Protein AF-A0A1I7B5I7-F1 (afdb_monomer_lite)

InterPro domains:
  IPR045745 Helix-turn-helix domain, Actinobacteria-type [PF19575] (6-51)

Organism: NCBI:txid1296565

Structure (mmCIF, N/CA/C/O backbone):
data_AF-A0A1I7B5I7-F1
#
_entry.id   AF-A0A1I7B5I7-F1
#
loop_
_atom_site.group_PDB
_atom_site.id
_atom_site.type_symbol
_atom_site.label_atom_id
_atom_site.label_alt_id
_atom_site.label_comp_id
_atom_site.label_asym_id
_atom_site.label_entity_id
_atom_site.label_seq_id
_atom_site.pdbx_PDB_ins_code
_atom_site.Cartn_x
_atom_site.Cartn_y
_atom_site.Cartn_z
_atom_site.occupancy
_atom_site.B_iso_or_equiv
_atom_site.auth_seq_id
_atom_site.auth_comp_id
_atom_site.auth_asym_id
_atom_site.auth_atom_id
_atom_site.pdbx_PDB_model_num
ATOM 1 N N . MET A 1 1 ? 10.375 8.636 12.279 1.00 62.47 1 MET A N 1
ATOM 2 C CA . MET A 1 1 ? 10.577 8.509 10.813 1.00 62.47 1 MET A CA 1
ATOM 3 C C . MET A 1 1 ? 9.763 7.387 10.172 1.00 62.47 1 MET A C 1
ATOM 5 O O . MET A 1 1 ? 9.143 7.654 9.156 1.00 62.47 1 MET A O 1
ATOM 9 N N . GLN A 1 2 ? 9.717 6.167 10.731 1.00 69.69 2 GLN A N 1
ATOM 10 C CA . GLN A 1 2 ? 9.053 5.021 10.072 1.00 69.69 2 GLN A CA 1
ATOM 11 C C . GLN A 1 2 ? 7.555 5.237 9.772 1.00 69.69 2 GLN A C 1
ATOM 13 O O . GLN A 1 2 ? 7.130 4.942 8.663 1.00 69.69 2 GLN A O 1
ATOM 18 N N . ALA A 1 3 ? 6.794 5.858 10.680 1.00 77.38 3 ALA A N 1
ATOM 19 C CA . ALA A 1 3 ? 5.348 6.062 10.511 1.00 77.38 3 ALA A CA 1
ATOM 20 C C . ALA A 1 3 ? 4.946 6.905 9.279 1.00 77.38 3 ALA A C 1
ATOM 22 O O . ALA A 1 3 ? 3.886 6.683 8.701 1.00 77.38 3 ALA A O 1
ATOM 23 N N . GLN A 1 4 ? 5.785 7.860 8.848 1.00 82.75 4 GLN A N 1
ATOM 24 C CA . GLN A 1 4 ? 5.500 8.654 7.642 1.00 82.75 4 GLN A CA 1
ATOM 25 C C . GLN A 1 4 ? 5.670 7.817 6.370 1.00 82.75 4 GLN A C 1
ATOM 27 O O . GLN A 1 4 ? 4.842 7.890 5.468 1.00 82.75 4 GLN A O 1
ATOM 32 N N . VAL A 1 5 ? 6.709 6.977 6.331 1.00 81.81 5 VAL A N 1
ATOM 33 C CA . VAL A 1 5 ? 6.968 6.063 5.210 1.00 81.81 5 VAL A CA 1
ATOM 34 C C . VAL A 1 5 ? 5.867 5.012 5.116 1.00 81.81 5 VAL A C 1
ATOM 36 O O . VAL A 1 5 ? 5.383 4.729 4.027 1.00 81.81 5 VAL A O 1
ATOM 39 N N . GLU A 1 6 ? 5.438 4.464 6.254 1.00 83.62 6 GLU A N 1
ATOM 40 C CA . GLU A 1 6 ? 4.353 3.484 6.312 1.00 83.62 6 GLU A CA 1
ATOM 41 C C . GLU A 1 6 ? 3.060 4.038 5.701 1.00 83.62 6 GLU A C 1
ATOM 43 O O . GLU A 1 6 ? 2.473 3.418 4.813 1.00 83.62 6 GLU A O 1
ATOM 48 N N . ARG A 1 7 ? 2.664 5.249 6.109 1.00 83.81 7 ARG A N 1
ATOM 49 C CA . ARG A 1 7 ? 1.469 5.915 5.584 1.00 83.81 7 ARG A CA 1
ATOM 50 C C . ARG A 1 7 ? 1.586 6.224 4.090 1.00 83.81 7 ARG A C 1
ATOM 52 O O . ARG A 1 7 ? 0.659 5.926 3.345 1.00 83.81 7 ARG A O 1
ATOM 59 N N . PHE A 1 8 ? 2.740 6.726 3.653 1.00 85.94 8 PHE A N 1
ATOM 60 C CA . PHE A 1 8 ? 3.021 6.998 2.242 1.00 85.94 8 PHE A CA 1
ATOM 61 C C . PHE A 1 8 ? 2.902 5.731 1.380 1.00 85.94 8 PHE A C 1
ATOM 63 O O . PHE A 1 8 ? 2.265 5.741 0.328 1.00 85.94 8 PHE A O 1
ATOM 70 N N . VAL A 1 9 ? 3.459 4.609 1.850 1.00 84.50 9 VAL A N 1
ATOM 71 C CA . VAL A 1 9 ? 3.366 3.305 1.178 1.00 84.50 9 VAL A CA 1
ATOM 72 C C . VAL A 1 9 ? 1.913 2.854 1.046 1.00 84.50 9 VAL A C 1
ATOM 74 O O . VAL A 1 9 ? 1.514 2.417 -0.030 1.00 84.50 9 VAL A O 1
ATOM 77 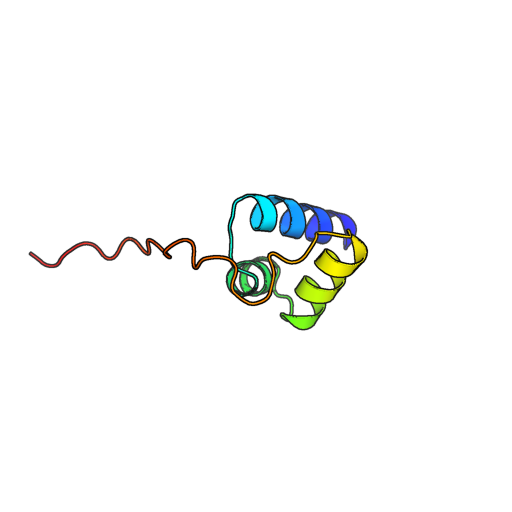N N . VAL A 1 10 ? 1.119 2.963 2.113 1.00 83.31 10 VAL A N 1
ATOM 78 C CA . VAL A 1 10 ? -0.293 2.546 2.113 1.00 83.31 10 VAL A CA 1
ATOM 79 C C . VAL A 1 10 ? -1.132 3.422 1.182 1.00 83.31 10 VAL A C 1
ATOM 81 O O . VAL A 1 10 ? -1.897 2.886 0.381 1.00 83.31 10 VAL A O 1
ATOM 84 N N . GLU A 1 11 ? -0.965 4.745 1.239 1.00 85.81 11 GLU A N 1
ATOM 85 C CA . GLU A 1 11 ? -1.702 5.696 0.398 1.00 85.81 11 GLU A CA 1
ATOM 86 C C . GLU A 1 11 ? -1.381 5.493 -1.090 1.00 85.81 11 GLU A C 1
ATOM 88 O O . GLU A 1 11 ? -2.291 5.355 -1.909 1.00 85.81 11 GLU A O 1
ATOM 93 N N . HIS A 1 12 ? -0.102 5.367 -1.453 1.00 84.94 12 HIS A N 1
ATOM 94 C CA . HIS A 1 12 ? 0.277 5.136 -2.847 1.00 84.94 12 HIS A CA 1
ATOM 95 C C . HIS A 1 12 ? -0.063 3.723 -3.340 1.00 84.94 12 HIS A C 1
ATOM 97 O O . HIS A 1 12 ? -0.436 3.564 -4.504 1.00 84.94 12 HIS A O 1
ATOM 103 N N . TYR A 1 13 ? 0.011 2.699 -2.483 1.00 83.56 13 TYR A N 1
ATOM 104 C CA . TYR A 1 13 ? -0.461 1.356 -2.832 1.00 83.56 13 TYR A CA 1
ATOM 105 C C . TYR A 1 13 ? -1.973 1.348 -3.097 1.00 83.56 13 TYR A C 1
ATOM 107 O O . TYR A 1 13 ? -2.422 0.762 -4.082 1.00 83.56 13 TYR A O 1
ATOM 115 N N . ALA A 1 14 ? -2.759 2.040 -2.263 1.00 78.62 14 ALA A N 1
ATOM 116 C CA . ALA A 1 14 ? -4.198 2.205 -2.468 1.00 78.62 14 ALA A CA 1
ATOM 117 C C . ALA A 1 14 ? -4.516 2.988 -3.754 1.00 78.62 14 ALA A C 1
ATOM 119 O O . ALA A 1 14 ? -5.485 2.661 -4.438 1.00 78.62 14 ALA A O 1
ATOM 120 N N . ALA A 1 15 ? -3.661 3.944 -4.133 1.00 82.44 15 ALA A N 1
ATOM 121 C CA . ALA A 1 15 ? -3.735 4.657 -5.410 1.00 82.44 15 ALA A CA 1
ATOM 122 C C . ALA A 1 15 ? -3.389 3.784 -6.637 1.00 82.44 15 ALA A C 1
ATOM 124 O O . ALA A 1 15 ? -3.508 4.245 -7.769 1.00 82.44 15 ALA A O 1
ATOM 125 N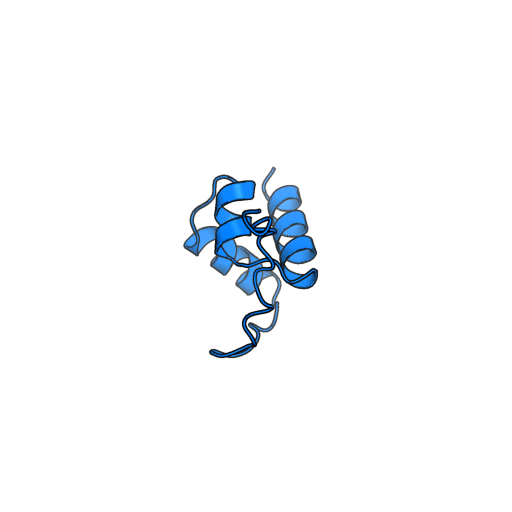 N . GLY A 1 16 ? -2.976 2.526 -6.440 1.00 78.69 16 GLY A N 1
ATOM 126 C CA . GLY A 1 16 ? -2.702 1.574 -7.519 1.00 78.69 16 GLY A CA 1
ATOM 127 C C . GLY A 1 16 ? -1.234 1.459 -7.926 1.00 78.69 16 GLY A C 1
ATOM 128 O O . GLY A 1 16 ? -0.941 0.749 -8.888 1.00 78.69 16 GLY A O 1
ATOM 129 N N . ARG A 1 17 ? -0.307 2.099 -7.200 1.00 79.94 17 ARG A N 1
ATOM 130 C CA . ARG A 1 17 ? 1.136 1.955 -7.450 1.00 79.94 17 ARG A CA 1
ATOM 131 C C . ARG A 1 17 ? 1.628 0.551 -7.143 1.00 79.94 17 ARG A C 1
ATOM 133 O O . ARG A 1 17 ? 1.153 -0.136 -6.235 1.00 79.94 17 ARG A O 1
ATOM 140 N N . SER A 1 18 ? 2.646 0.142 -7.889 1.00 79.06 18 SER A N 1
ATOM 141 C CA . SER A 1 18 ? 3.283 -1.156 -7.702 1.00 79.06 18 SER A CA 1
ATOM 142 C C . SER A 1 18 ? 4.216 -1.167 -6.484 1.00 79.06 18 SER A C 1
ATOM 144 O O . SER A 1 18 ? 4.821 -0.160 -6.123 1.00 79.06 18 SER A O 1
ATOM 146 N N . LEU A 1 19 ? 4.406 -2.343 -5.875 1.00 78.38 19 LEU A N 1
ATOM 147 C CA . LEU A 1 19 ? 5.358 -2.536 -4.766 1.00 78.38 19 LEU A CA 1
ATOM 148 C C . LEU A 1 19 ? 6.789 -2.100 -5.122 1.00 78.38 19 LEU A C 1
ATOM 150 O O . LEU A 1 19 ? 7.534 -1.692 -4.235 1.00 78.38 19 LEU A O 1
ATOM 154 N N . ARG A 1 20 ? 7.158 -2.204 -6.406 1.00 78.56 20 ARG A N 1
ATOM 155 C CA . ARG A 1 20 ? 8.473 -1.817 -6.923 1.00 78.56 20 ARG A CA 1
ATOM 156 C C . ARG A 1 20 ? 8.671 -0.312 -6.893 1.00 78.56 20 ARG A C 1
ATOM 158 O O . ARG A 1 20 ? 9.661 0.144 -6.342 1.00 78.56 20 ARG A O 1
ATOM 165 N N . GLU A 1 21 ? 7.711 0.442 -7.417 1.00 82.75 21 GLU A N 1
ATOM 166 C CA . GLU A 1 21 ? 7.775 1.903 -7.358 1.00 82.75 21 GLU A CA 1
ATOM 167 C C . GLU A 1 21 ? 7.810 2.404 -5.914 1.00 82.75 21 GLU A C 1
ATOM 169 O O . GLU A 1 21 ? 8.547 3.329 -5.601 1.00 82.75 21 GLU A O 1
ATOM 174 N N . LEU A 1 22 ? 7.051 1.775 -5.011 1.00 84.50 22 LEU A N 1
ATOM 175 C CA . LEU A 1 22 ? 7.065 2.132 -3.589 1.00 84.50 22 LEU A CA 1
ATOM 176 C C . LEU A 1 22 ? 8.426 1.866 -2.937 1.00 84.50 22 LEU A C 1
ATOM 178 O O . LEU A 1 22 ? 8.869 2.655 -2.107 1.00 84.50 22 LEU A O 1
ATOM 182 N N . ALA A 1 23 ? 9.087 0.768 -3.305 1.00 85.12 23 ALA A N 1
ATOM 183 C CA . ALA A 1 23 ? 10.433 0.437 -2.846 1.00 85.12 23 ALA A CA 1
ATOM 184 C C . ALA A 1 23 ? 11.456 1.482 -3.319 1.00 85.12 23 ALA A C 1
ATOM 186 O O . ALA A 1 23 ? 12.226 1.990 -2.508 1.00 85.12 23 ALA A O 1
ATOM 187 N N . GLU A 1 24 ? 11.399 1.863 -4.596 1.00 86.81 24 GLU A N 1
ATOM 188 C CA . GLU A 1 24 ? 12.278 2.880 -5.185 1.00 86.81 24 GLU A CA 1
ATOM 189 C C . GLU A 1 24 ? 12.023 4.276 -4.582 1.00 86.81 24 GLU A C 1
ATOM 191 O O . GLU A 1 24 ? 12.961 4.951 -4.175 1.00 86.81 24 GLU A O 1
ATOM 196 N N . LEU A 1 25 ? 10.761 4.687 -4.411 1.00 84.81 25 LEU A N 1
ATOM 197 C CA . LEU A 1 25 ? 10.400 5.990 -3.827 1.00 84.81 25 LEU A CA 1
ATOM 198 C C . LEU A 1 25 ? 10.789 6.144 -2.361 1.00 84.81 25 LEU A C 1
ATOM 200 O O . LEU A 1 25 ? 11.022 7.255 -1.891 1.00 84.81 25 LEU A O 1
ATOM 204 N N . THR A 1 26 ? 10.783 5.042 -1.616 1.00 83.00 26 THR A N 1
ATOM 205 C CA . THR A 1 26 ? 11.098 5.059 -0.185 1.00 83.00 26 THR A CA 1
ATOM 206 C C . THR A 1 26 ? 12.554 4.697 0.101 1.00 83.00 26 THR A C 1
ATOM 208 O O . THR A 1 26 ? 12.945 4.699 1.270 1.00 83.00 26 THR A O 1
ATOM 211 N N . ASP A 1 27 ? 13.341 4.399 -0.940 1.00 84.25 27 ASP A N 1
ATOM 212 C CA . ASP A 1 27 ? 14.698 3.846 -0.855 1.00 84.25 27 ASP A CA 1
ATOM 213 C C . ASP A 1 27 ? 14.749 2.613 0.072 1.00 84.25 27 ASP A C 1
ATOM 215 O O . ASP A 1 27 ? 15.612 2.437 0.933 1.00 84.25 27 ASP A O 1
ATOM 219 N N . ARG A 1 28 ? 13.723 1.757 -0.028 1.00 81.75 28 ARG A N 1
ATOM 220 C CA . ARG A 1 28 ? 13.566 0.557 0.802 1.00 81.75 28 ARG A CA 1
ATOM 221 C C . ARG A 1 28 ? 13.510 -0.689 -0.046 1.00 81.75 28 ARG A C 1
ATOM 223 O O . ARG A 1 28 ? 13.012 -0.712 -1.161 1.00 81.75 28 ARG A O 1
ATOM 230 N N . SER A 1 29 ? 13.926 -1.798 0.547 1.00 84.69 29 SER A N 1
ATOM 231 C CA . SER A 1 29 ? 13.765 -3.104 -0.078 1.00 84.69 29 SER A CA 1
ATOM 232 C C . SER A 1 29 ? 12.287 -3.502 -0.172 1.00 84.69 29 SER A C 1
ATOM 234 O O . SER A 1 29 ? 11.501 -3.262 0.747 1.00 84.69 29 SER A O 1
ATOM 236 N N . PHE A 1 30 ? 11.935 -4.248 -1.221 1.00 81.00 30 PHE A N 1
ATOM 237 C CA . PHE A 1 30 ? 10.612 -4.863 -1.399 1.00 81.00 30 PHE A CA 1
ATOM 238 C C . PHE A 1 30 ? 10.106 -5.607 -0.158 1.00 81.00 30 PHE A C 1
ATOM 240 O O . PHE A 1 30 ? 8.927 -5.528 0.181 1.00 81.00 30 PHE A O 1
ATOM 247 N N . SER A 1 31 ? 10.991 -6.317 0.547 1.00 83.00 31 SER A N 1
ATOM 248 C CA . SER A 1 31 ? 10.651 -7.039 1.779 1.00 83.00 31 SER A CA 1
ATOM 249 C C . SER A 1 31 ? 10.184 -6.110 2.904 1.00 83.00 31 SER A C 1
ATOM 251 O O . SER A 1 31 ? 9.306 -6.490 3.679 1.00 83.00 31 SER A O 1
ATOM 253 N N . ALA A 1 32 ? 10.732 -4.894 2.987 1.00 85.38 32 ALA A N 1
ATOM 254 C CA . ALA A 1 32 ? 10.318 -3.896 3.967 1.00 85.38 32 ALA A CA 1
ATOM 255 C C . ALA A 1 32 ? 8.935 -3.333 3.615 1.00 85.38 32 ALA A C 1
ATOM 257 O O . ALA A 1 32 ? 8.047 -3.342 4.463 1.00 85.38 32 ALA A O 1
ATOM 258 N N . VAL A 1 33 ? 8.714 -2.960 2.350 1.00 83.88 33 VAL A N 1
ATOM 259 C CA . VAL A 1 33 ? 7.400 -2.518 1.843 1.00 83.88 33 VAL A CA 1
ATOM 260 C C . VAL A 1 33 ? 6.336 -3.600 2.063 1.00 83.88 33 VAL A C 1
ATOM 262 O O . VAL A 1 33 ? 5.243 -3.321 2.553 1.00 83.88 33 VAL A O 1
ATOM 265 N N . ARG A 1 34 ? 6.672 -4.867 1.793 1.00 80.69 34 ARG A N 1
ATOM 266 C CA . ARG A 1 34 ? 5.789 -6.013 2.045 1.00 80.69 34 ARG A CA 1
ATOM 267 C C . ARG A 1 34 ? 5.429 -6.148 3.524 1.00 80.69 34 ARG A C 1
ATOM 269 O O . ARG A 1 34 ? 4.258 -6.348 3.822 1.00 80.69 34 ARG A O 1
ATOM 276 N N . LYS A 1 35 ? 6.403 -6.042 4.437 1.00 83.81 35 LYS A N 1
ATOM 277 C CA . LYS A 1 35 ? 6.153 -6.085 5.890 1.00 83.81 35 LYS A CA 1
ATOM 278 C C . LYS A 1 35 ? 5.252 -4.942 6.359 1.00 83.81 35 LYS A C 1
ATOM 280 O O . LYS A 1 35 ? 4.397 -5.171 7.204 1.00 83.81 35 LYS A O 1
ATOM 285 N N . ILE A 1 36 ? 5.425 -3.743 5.807 1.00 83.69 36 ILE A N 1
ATOM 286 C CA . ILE A 1 36 ? 4.591 -2.575 6.122 1.00 83.69 36 ILE A CA 1
ATOM 287 C C . ILE A 1 36 ? 3.133 -2.847 5.742 1.00 83.69 36 ILE A C 1
ATOM 289 O O . ILE A 1 36 ? 2.242 -2.705 6.573 1.00 83.69 36 ILE A O 1
ATOM 293 N N . LEU A 1 37 ? 2.885 -3.308 4.515 1.00 81.00 37 LEU A N 1
ATOM 294 C CA . LEU A 1 37 ? 1.526 -3.611 4.055 1.00 81.00 37 LEU A CA 1
ATOM 295 C C . LEU A 1 37 ? 0.871 -4.740 4.860 1.00 81.00 37 LEU A C 1
ATOM 297 O O . LEU A 1 37 ? -0.320 -4.672 5.158 1.00 81.00 37 LEU A O 1
ATOM 301 N N . ASP A 1 38 ? 1.658 -5.749 5.234 1.00 83.12 38 ASP A N 1
ATOM 302 C CA . ASP A 1 38 ? 1.224 -6.859 6.085 1.00 83.12 38 ASP A CA 1
ATOM 303 C C . ASP A 1 38 ? 0.807 -6.369 7.480 1.00 83.12 38 ASP A C 1
ATOM 305 O O . ASP A 1 38 ? -0.287 -6.676 7.947 1.00 83.12 38 ASP A O 1
ATOM 309 N N . ARG A 1 39 ? 1.627 -5.507 8.096 1.00 81.25 39 ARG A N 1
ATOM 310 C CA . ARG A 1 39 ? 1.356 -4.882 9.399 1.00 81.25 39 ARG A CA 1
ATOM 311 C C . ARG A 1 39 ? 0.104 -4.007 9.382 1.00 81.25 39 ARG A C 1
ATOM 313 O O . ARG A 1 39 ? -0.630 -3.976 10.363 1.00 81.25 39 ARG A O 1
ATOM 320 N N . HIS A 1 40 ? -0.144 -3.314 8.274 1.00 78.12 40 HIS A N 1
ATOM 321 C CA . HIS A 1 40 ? -1.347 -2.504 8.086 1.00 78.12 40 HIS A CA 1
ATOM 322 C C . HIS A 1 40 ? -2.593 -3.327 7.727 1.00 78.12 40 HIS A C 1
ATOM 324 O O . HIS A 1 40 ? -3.665 -2.752 7.550 1.00 78.12 40 HIS A O 1
ATOM 330 N N . GLY A 1 41 ? -2.481 -4.656 7.613 1.00 69.75 41 GLY A N 1
ATOM 331 C CA . GLY A 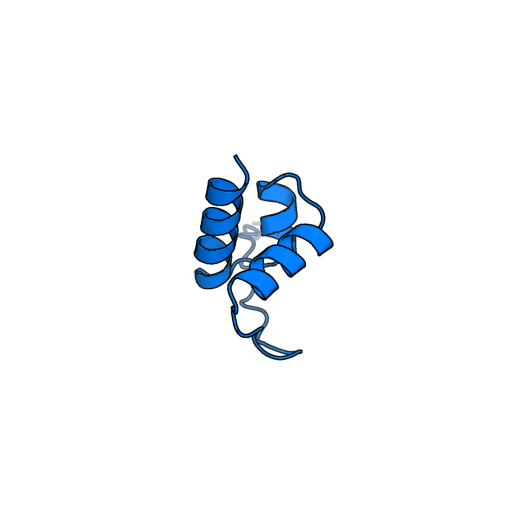1 41 ? -3.612 -5.525 7.294 1.00 69.75 41 GLY A CA 1
ATOM 332 C C . GLY A 1 41 ? -4.198 -5.261 5.907 1.00 69.75 41 GLY A C 1
ATOM 333 O O . GLY A 1 41 ? -5.348 -5.620 5.644 1.00 69.75 41 GLY A O 1
ATOM 334 N N . VAL A 1 42 ? -3.427 -4.632 5.011 1.00 68.81 42 VAL A N 1
ATOM 335 C CA . VAL A 1 42 ? -3.859 -4.383 3.638 1.00 68.81 42 VAL A CA 1
ATOM 336 C C . VAL A 1 42 ? -4.003 -5.745 2.981 1.00 68.81 42 VAL A C 1
ATOM 338 O O . VAL A 1 42 ? -3.005 -6.418 2.704 1.00 68.81 42 VAL A O 1
ATOM 341 N N . ARG A 1 43 ? -5.256 -6.180 2.767 1.00 59.22 43 ARG A N 1
ATOM 342 C CA . ARG A 1 43 ? -5.544 -7.436 2.071 1.00 59.22 43 ARG A CA 1
ATOM 343 C C . ARG A 1 43 ? -4.824 -7.371 0.742 1.00 59.22 43 ARG A C 1
ATOM 345 O O . ARG A 1 43 ? -5.195 -6.587 -0.133 1.00 59.22 43 ARG A O 1
ATOM 352 N N . ARG A 1 44 ? -3.770 -8.179 0.615 1.00 58.97 44 ARG A N 1
ATOM 353 C CA . ARG A 1 44 ? -3.038 -8.298 -0.634 1.00 58.97 44 ARG A CA 1
ATOM 354 C C . ARG A 1 44 ? -4.069 -8.702 -1.662 1.00 58.97 44 ARG A C 1
ATOM 356 O O . ARG A 1 44 ? -4.664 -9.773 -1.570 1.00 58.97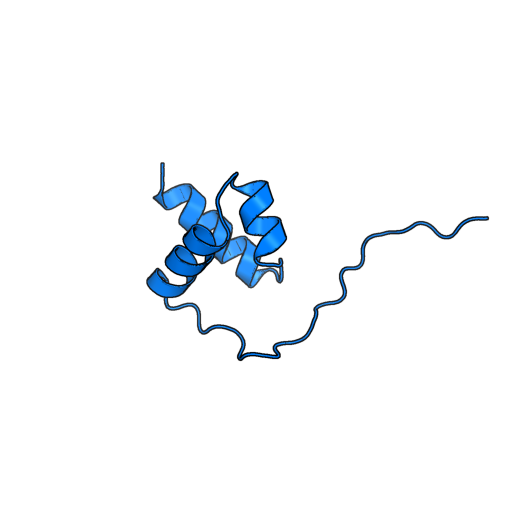 44 ARG A O 1
ATOM 363 N N . ARG A 1 45 ? -4.305 -7.784 -2.589 1.00 57.19 45 ARG A N 1
ATOM 364 C CA . ARG A 1 45 ? -4.950 -8.018 -3.868 1.00 57.19 45 ARG A CA 1
ATOM 365 C C . ARG A 1 45 ? -4.385 -9.369 -4.341 1.00 57.19 45 ARG A C 1
ATOM 367 O O . ARG A 1 45 ? -3.169 -9.467 -4.511 1.00 57.19 45 ARG A O 1
ATOM 374 N N . GLY A 1 46 ? -5.215 -10.422 -4.301 1.00 46.59 46 GLY A N 1
ATOM 375 C CA . GLY A 1 46 ? -4.766 -11.823 -4.321 1.00 46.59 46 GLY A CA 1
ATOM 376 C C . GLY A 1 46 ? -3.772 -12.069 -5.449 1.00 46.59 46 GLY A C 1
ATOM 377 O O . GLY A 1 46 ? -3.798 -11.333 -6.427 1.00 46.59 46 GLY A O 1
ATOM 378 N N . VAL A 1 47 ? -2.871 -13.042 -5.299 1.00 45.50 47 VAL A N 1
ATOM 379 C CA . VAL A 1 47 ? -1.854 -13.409 -6.304 1.00 45.50 47 VAL A CA 1
ATOM 380 C C . VAL A 1 47 ? -2.500 -13.422 -7.703 1.00 45.50 47 VAL A C 1
ATOM 382 O O . VAL A 1 47 ? -3.230 -14.351 -8.021 1.00 45.50 47 VAL A O 1
ATOM 385 N N . GLY A 1 48 ? -2.330 -12.350 -8.490 1.00 43.81 48 GLY A N 1
ATOM 386 C CA . GLY A 1 48 ? -3.091 -12.128 -9.732 1.00 43.81 48 GLY A CA 1
ATOM 387 C C . GLY A 1 48 ? -3.962 -10.865 -9.807 1.00 43.81 48 GLY A C 1
ATOM 388 O O . GLY A 1 48 ? -4.646 -10.670 -10.809 1.00 43.81 48 GLY A O 1
ATOM 389 N N . ALA A 1 49 ? -3.954 -9.975 -8.814 1.00 44.00 49 ALA A N 1
ATOM 390 C CA . ALA A 1 49 ? -4.667 -8.716 -8.942 1.00 44.00 49 ALA A CA 1
ATOM 391 C C . ALA A 1 49 ? -4.062 -7.873 -10.062 1.00 44.00 49 ALA A C 1
ATOM 393 O O . ALA A 1 49 ? -2.889 -7.503 -10.004 1.00 44.00 49 ALA A O 1
ATOM 394 N N . ALA A 1 50 ? -4.911 -7.643 -11.062 1.00 42.00 50 ALA A N 1
ATOM 395 C CA . ALA A 1 50 ? -4.694 -6.922 -12.300 1.00 42.00 50 ALA A CA 1
ATOM 396 C C . ALA A 1 50 ? -3.450 -6.029 -12.288 1.00 42.00 50 ALA A C 1
ATOM 398 O O . ALA A 1 50 ? -3.350 -5.097 -11.483 1.00 42.00 50 ALA A O 1
ATOM 399 N N . ARG A 1 51 ? -2.546 -6.284 -13.247 1.00 47.88 51 ARG A N 1
ATOM 400 C CA . ARG A 1 51 ? -1.690 -5.232 -13.793 1.00 47.88 51 ARG A CA 1
ATOM 401 C C . ARG A 1 51 ? -2.628 -4.077 -14.147 1.00 47.88 51 ARG A C 1
ATOM 403 O O . ARG A 1 51 ? -3.269 -4.115 -15.190 1.00 47.88 51 ARG A O 1
ATOM 410 N N . LEU A 1 52 ? -2.758 -3.093 -13.256 1.00 50.97 52 LEU A N 1
ATOM 411 C CA . LEU A 1 52 ? -3.090 -1.747 -13.683 1.00 50.97 52 LEU A CA 1
ATOM 412 C C . LEU A 1 52 ? -1.956 -1.426 -14.633 1.00 50.97 52 LEU A C 1
ATOM 414 O O . LEU A 1 52 ? -0.798 -1.394 -14.211 1.00 50.97 52 LEU A O 1
ATOM 418 N N . SER A 1 53 ? -2.290 -1.420 -15.921 1.00 42.72 53 SER A N 1
ATOM 419 C CA . SER A 1 53 ? -1.403 -1.051 -17.001 1.00 42.72 53 SER A CA 1
ATOM 420 C C . SER A 1 53 ? -0.522 0.073 -16.494 1.00 42.72 53 SER A C 1
ATOM 422 O O . SER A 1 53 ? -1.019 1.137 -16.131 1.00 42.72 53 SER A O 1
ATOM 424 N N . ALA A 1 54 ? 0.776 -0.206 -16.402 1.00 45.12 54 ALA A N 1
ATOM 425 C CA . ALA A 1 54 ? 1.751 0.852 -16.428 1.00 45.12 54 ALA A CA 1
ATOM 426 C C . ALA A 1 54 ? 1.543 1.522 -17.786 1.00 45.12 54 ALA A C 1
ATOM 428 O O . ALA A 1 54 ? 2.129 1.120 -18.789 1.00 45.12 54 ALA A O 1
ATOM 429 N N . GLU A 1 55 ? 0.644 2.499 -17.822 1.00 45.47 55 GLU A N 1
ATOM 430 C CA . GLU A 1 55 ? 0.774 3.637 -18.704 1.00 45.47 55 GLU A CA 1
ATOM 431 C C . GLU A 1 55 ? 2.053 4.343 -18.246 1.00 45.47 55 GLU A C 1
ATOM 433 O O . GLU A 1 55 ? 2.057 5.308 -17.491 1.00 45.47 55 GLU A O 1
ATOM 438 N N . A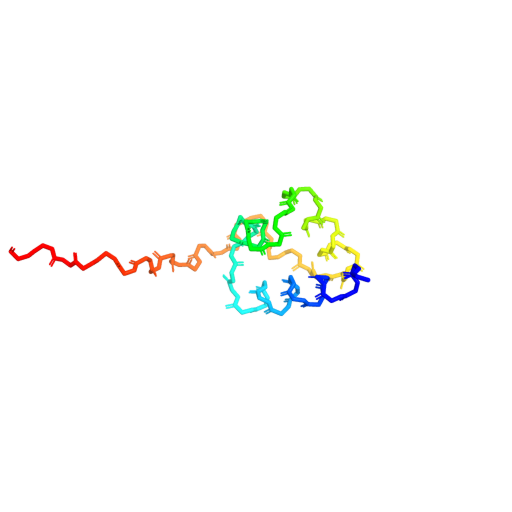LA A 1 56 ? 3.186 3.760 -18.631 1.00 49.28 56 ALA A N 1
ATOM 439 C CA . ALA A 1 56 ? 4.332 4.567 -18.951 1.00 49.28 56 ALA A CA 1
ATOM 440 C C . ALA A 1 56 ? 3.878 5.407 -20.150 1.00 49.28 56 ALA A C 1
ATOM 442 O O . ALA A 1 56 ? 3.482 4.816 -21.160 1.00 49.28 56 ALA A O 1
ATOM 443 N N . PRO A 1 57 ? 3.894 6.747 -20.086 1.00 48.62 57 PRO A N 1
ATOM 444 C CA . PRO A 1 57 ? 3.763 7.531 -21.295 1.00 48.62 57 PRO A CA 1
ATOM 445 C C . PRO A 1 57 ? 5.053 7.316 -22.092 1.00 48.62 57 PRO A C 1
ATOM 447 O O . PRO A 1 57 ? 6.027 8.046 -21.942 1.00 48.62 57 PRO A O 1
ATOM 450 N N . THR A 1 58 ? 5.098 6.273 -22.918 1.00 59.41 58 THR A N 1
ATOM 451 C CA . THR A 1 58 ? 5.968 6.279 -24.089 1.00 59.41 58 THR A CA 1
ATOM 452 C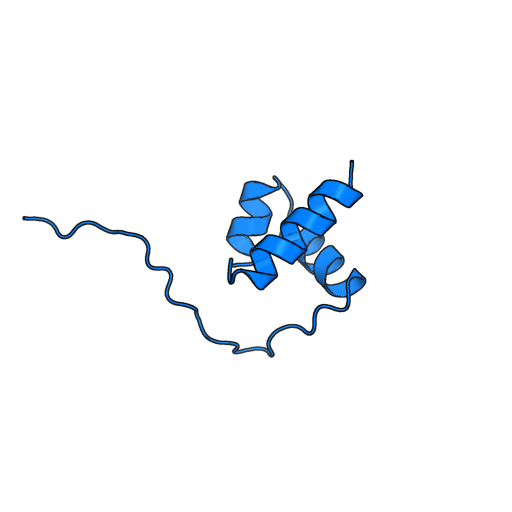 C . THR A 1 58 ? 5.278 7.163 -25.123 1.00 59.41 58 THR A C 1
ATOM 454 O O . THR A 1 58 ? 4.217 6.768 -25.617 1.00 59.41 58 THR A O 1
ATOM 457 N N . PRO A 1 59 ? 5.805 8.358 -25.446 1.00 62.75 59 PRO A N 1
ATOM 458 C CA . PRO A 1 59 ? 5.293 9.116 -26.577 1.00 62.75 59 PRO A CA 1
ATOM 459 C C . PRO A 1 59 ? 5.515 8.286 -27.853 1.00 62.75 59 PRO A C 1
ATOM 461 O O . PRO A 1 59 ? 6.609 7.741 -28.030 1.00 62.75 59 PRO A O 1
ATOM 464 N N . PRO A 1 60 ? 4.512 8.141 -28.737 1.00 60.78 60 PRO A N 1
ATOM 465 C CA . PRO A 1 60 ? 4.729 7.494 -30.018 1.00 60.78 60 PRO A CA 1
ATOM 466 C C . PRO A 1 60 ? 5.699 8.342 -30.843 1.00 60.78 60 PRO A C 1
ATOM 468 O O . PRO A 1 60 ? 5.482 9.535 -31.062 1.00 60.78 60 PRO A O 1
ATOM 471 N N . THR A 1 61 ? 6.781 7.698 -31.276 1.00 57.06 61 THR A N 1
ATOM 472 C CA . THR A 1 61 ? 7.649 8.137 -32.366 1.00 57.06 61 THR A CA 1
ATOM 473 C C . THR A 1 61 ? 6.801 8.633 -33.535 1.00 57.06 61 THR A C 1
ATOM 475 O O . THR A 1 61 ? 5.953 7.897 -34.043 1.00 57.06 61 THR A O 1
ATOM 478 N N . ARG A 1 62 ? 7.050 9.877 -33.947 1.00 53.62 62 ARG A N 1
ATOM 479 C CA . ARG A 1 62 ? 6.692 10.389 -35.268 1.00 53.62 62 ARG A CA 1
ATOM 480 C C . ARG A 1 62 ? 7.938 10.404 -36.137 1.00 53.62 62 ARG A C 1
ATOM 482 O O . ARG A 1 62 ? 9.013 10.720 -35.580 1.00 53.62 62 ARG A O 1
#

pLDDT: mean 71.41, std 15.14, range [42.0, 86.81]

Sequence (62 aa):
MQAQVERFVVEHYAAGRSLRELAELTDRSFSAVRKILDRHGVRRRGVGAARLSAEAPTPPTR

Foldseek 3Di:
DVVVLLVVLVVVVVVVDDLVVSCVVSVHDSVVSVVSCVVVVPPPCPPDNDPPPPPPVPPDDD

Secondary structure (DSSP, 8-state):
-HHHHHHHHHHHHHTT--HHHHHHHHT--HHHHHHHHHHTT-----TT--------------

Radius of gyration: 13.42 Å; chains: 1; bounding box: 20×24×46 Å